Protein AF-A0A7S4R301-F1 (afdb_monomer_lite)

Radius of gyration: 15.67 Å; chains: 1; bounding box: 30×34×39 Å

Structure (mmCIF, N/CA/C/O backbone):
data_AF-A0A7S4R301-F1
#
_entry.id   AF-A0A7S4R301-F1
#
loop_
_atom_site.group_PDB
_atom_site.id
_atom_site.type_symbol
_atom_site.label_atom_id
_atom_site.label_alt_id
_atom_site.label_comp_id
_atom_site.label_asym_id
_atom_site.label_entity_id
_atom_site.label_seq_id
_atom_site.pdbx_PDB_ins_code
_atom_site.Cartn_x
_atom_site.Cartn_y
_atom_site.Cartn_z
_atom_site.occupancy
_atom_site.B_iso_or_equiv
_atom_site.auth_seq_id
_atom_site.auth_comp_id
_atom_site.auth_asym_id
_atom_site.auth_atom_id
_atom_site.pdbx_PDB_model_num
ATOM 1 N N . GLU A 1 1 ? 13.129 19.559 -10.453 1.00 71.88 1 GLU A N 1
ATOM 2 C CA . GLU A 1 1 ? 12.988 19.419 -11.922 1.00 71.88 1 GLU A CA 1
ATOM 3 C C . GLU A 1 1 ? 14.223 18.862 -12.632 1.00 71.88 1 GLU A C 1
ATOM 5 O O . GLU A 1 1 ? 14.073 17.856 -13.305 1.00 71.88 1 GLU A O 1
ATOM 10 N N . LYS A 1 2 ? 15.447 19.387 -12.443 1.00 89.12 2 LYS A N 1
ATOM 11 C CA . LYS A 1 2 ? 16.652 18.892 -13.163 1.00 89.12 2 LYS A CA 1
ATOM 12 C C . LYS A 1 2 ? 16.959 17.386 -13.024 1.00 89.12 2 LYS A C 1
ATOM 14 O O . LYS A 1 2 ? 17.565 16.821 -13.918 1.00 89.12 2 LYS A O 1
ATOM 19 N N . ARG A 1 3 ? 16.542 16.740 -11.925 1.00 90.44 3 ARG A N 1
ATOM 20 C CA . ARG A 1 3 ? 16.744 15.294 -11.680 1.00 90.44 3 ARG A CA 1
ATOM 21 C C . ARG A 1 3 ? 15.672 14.400 -12.306 1.00 90.44 3 ARG A C 1
ATOM 23 O O . ARG A 1 3 ? 15.878 13.197 -12.403 1.00 90.44 3 ARG A O 1
ATOM 30 N N . LEU A 1 4 ? 14.523 14.968 -12.672 1.00 90.94 4 LEU A N 1
ATOM 31 C CA . LEU A 1 4 ? 13.370 14.195 -13.126 1.00 90.94 4 LEU A CA 1
ATOM 32 C C . LEU A 1 4 ? 13.637 13.444 -14.444 1.00 90.94 4 LEU A C 1
ATOM 34 O O . LEU A 1 4 ? 13.250 12.280 -14.508 1.00 90.94 4 LEU A O 1
ATOM 38 N N . PRO A 1 5 ? 14.326 14.022 -15.454 1.00 93.81 5 PRO A N 1
ATOM 39 C CA . PRO A 1 5 ? 14.633 13.301 -16.690 1.00 93.81 5 PRO A CA 1
ATOM 40 C C . PRO A 1 5 ? 15.491 12.053 -16.455 1.00 93.81 5 PRO A C 1
ATOM 42 O O . PRO A 1 5 ? 15.140 10.973 -16.923 1.00 93.81 5 PRO A O 1
ATOM 45 N N . ASP A 1 6 ? 16.569 12.173 -15.674 1.00 93.94 6 ASP A N 1
ATOM 46 C CA . ASP A 1 6 ? 17.444 11.036 -15.366 1.00 93.94 6 ASP A CA 1
ATOM 47 C C . ASP A 1 6 ? 16.734 9.998 -14.495 1.00 93.94 6 ASP A C 1
ATOM 49 O O . ASP A 1 6 ? 16.825 8.799 -14.755 1.00 93.94 6 ASP A O 1
ATOM 53 N N . PHE A 1 7 ? 15.975 10.444 -13.490 1.00 94.31 7 PHE A N 1
ATOM 54 C CA . PHE A 1 7 ? 15.193 9.546 -12.644 1.00 94.31 7 PHE A CA 1
ATOM 55 C C . PHE A 1 7 ? 14.181 8.742 -13.467 1.00 94.31 7 PHE A C 1
ATOM 57 O O . PHE A 1 7 ? 14.126 7.522 -13.350 1.00 94.31 7 PHE A O 1
ATOM 64 N N . SER A 1 8 ? 13.429 9.409 -14.343 1.00 93.44 8 SER A N 1
ATOM 65 C CA . SER A 1 8 ? 12.409 8.762 -15.178 1.00 93.44 8 SER A CA 1
ATOM 66 C C . SER A 1 8 ? 13.023 7.808 -16.201 1.00 93.44 8 SER A C 1
ATOM 68 O O . SER A 1 8 ? 12.400 6.823 -16.575 1.00 93.44 8 SER A O 1
ATOM 70 N N . LYS A 1 9 ? 14.250 8.083 -16.658 1.00 94.50 9 LYS A N 1
ATOM 71 C CA . LYS A 1 9 ? 14.935 7.249 -17.648 1.00 94.50 9 LYS A CA 1
ATOM 72 C C . LYS A 1 9 ? 15.622 6.027 -17.037 1.00 94.50 9 LYS A C 1
ATOM 74 O O . LYS A 1 9 ? 15.654 4.984 -17.679 1.00 94.50 9 LYS A O 1
ATOM 79 N N . TYR A 1 10 ? 16.196 6.155 -15.840 1.00 93.56 10 TYR A N 1
ATOM 80 C CA . TYR A 1 10 ? 17.093 5.130 -15.292 1.00 93.56 10 TYR A CA 1
ATOM 81 C C . TYR A 1 10 ? 16.632 4.519 -13.965 1.00 93.56 10 TYR A C 1
ATOM 83 O O . TYR A 1 10 ? 17.075 3.424 -13.630 1.00 93.56 10 TYR A O 1
ATOM 91 N N . VAL A 1 11 ? 15.774 5.197 -13.198 1.00 93.62 11 VAL A N 1
ATOM 92 C CA . VAL A 1 11 ? 15.341 4.738 -11.866 1.00 93.62 11 VAL A CA 1
ATOM 93 C C . VAL A 1 11 ? 13.907 4.228 -11.896 1.00 93.62 11 VAL A C 1
ATOM 95 O O . VAL A 1 11 ? 13.659 3.094 -11.503 1.00 93.62 11 VAL A O 1
ATOM 98 N N . ASP A 1 12 ? 12.970 5.033 -12.397 1.00 93.00 12 ASP A N 1
ATOM 99 C CA . ASP A 1 12 ? 11.544 4.689 -12.422 1.00 93.00 12 ASP A CA 1
ATOM 100 C C . ASP A 1 12 ? 11.219 3.369 -13.154 1.00 93.00 12 ASP A C 1
ATOM 102 O O . ASP A 1 12 ? 10.448 2.580 -12.604 1.00 93.00 12 ASP A O 1
ATOM 106 N N . PRO A 1 13 ? 11.853 3.041 -14.303 1.00 95.12 13 PRO A N 1
ATOM 107 C CA . PRO A 1 13 ? 11.560 1.804 -15.030 1.00 95.12 13 PRO A CA 1
ATOM 108 C C . PRO A 1 13 ? 11.865 0.524 -14.244 1.00 95.12 13 PRO A C 1
ATOM 110 O O . PRO A 1 13 ? 11.258 -0.508 -14.512 1.00 95.12 13 PRO A O 1
ATOM 113 N N . GLN A 1 14 ? 12.747 0.582 -13.238 1.00 93.81 14 GLN A N 1
ATOM 114 C CA . GLN A 1 14 ? 13.093 -0.580 -12.406 1.00 93.81 14 GLN A CA 1
ATOM 115 C C . GLN A 1 14 ? 11.882 -1.118 -11.619 1.00 93.81 14 GLN A C 1
ATOM 117 O O . GLN A 1 14 ? 11.886 -2.264 -11.179 1.00 93.81 14 GLN A O 1
ATOM 122 N N . LYS A 1 15 ? 10.818 -0.317 -11.468 1.00 93.94 15 LYS A N 1
ATOM 123 C CA . LYS A 1 15 ? 9.557 -0.724 -10.832 1.00 93.94 15 LYS A CA 1
ATOM 124 C C . LYS A 1 15 ? 8.795 -1.799 -11.614 1.00 93.94 15 LYS A C 1
ATOM 126 O O . LYS A 1 15 ? 7.981 -2.494 -11.015 1.00 93.94 15 LYS A O 1
ATOM 131 N N . ALA A 1 16 ? 9.017 -1.941 -12.919 1.00 92.88 16 ALA A N 1
ATOM 132 C CA . ALA A 1 16 ? 8.335 -2.963 -13.719 1.00 92.88 16 ALA A CA 1
ATOM 133 C C . ALA A 1 16 ? 8.797 -4.394 -13.365 1.00 92.88 16 ALA A C 1
ATOM 135 O O . ALA A 1 16 ? 8.026 -5.358 -13.443 1.00 92.88 16 ALA A O 1
ATOM 136 N N . ASP A 1 17 ? 10.052 -4.516 -12.931 1.00 92.88 17 ASP A N 1
ATOM 137 C CA . ASP A 1 17 ? 10.694 -5.792 -12.609 1.00 92.88 17 ASP A CA 1
ATOM 138 C C . ASP A 1 17 ? 10.622 -6.145 -11.116 1.00 92.88 17 ASP A C 1
ATOM 140 O O . ASP A 1 17 ? 10.999 -7.249 -10.726 1.00 92.88 17 ASP A O 1
ATOM 144 N N . ALA A 1 18 ? 10.138 -5.232 -10.272 1.00 94.50 18 ALA A N 1
ATOM 145 C CA . ALA A 1 18 ? 10.020 -5.465 -8.841 1.00 94.50 18 ALA A CA 1
ATOM 146 C C . ALA A 1 18 ? 8.868 -6.432 -8.520 1.00 94.50 18 ALA A C 1
ATOM 148 O O . ALA A 1 18 ? 7.748 -6.268 -9.003 1.00 94.50 18 ALA A O 1
ATOM 149 N N . ASP A 1 19 ? 9.135 -7.405 -7.645 1.00 94.69 19 ASP A N 1
ATOM 150 C CA . ASP A 1 19 ? 8.097 -8.295 -7.110 1.00 94.69 19 ASP A CA 1
ATOM 151 C C . ASP A 1 19 ? 7.137 -7.542 -6.176 1.00 94.69 19 ASP A C 1
ATOM 153 O O . ASP A 1 19 ? 5.945 -7.844 -6.131 1.00 94.69 19 ASP A O 1
ATOM 157 N N . VAL A 1 20 ? 7.656 -6.554 -5.437 1.00 95.62 20 VAL A N 1
ATOM 158 C CA . VAL A 1 20 ? 6.898 -5.757 -4.467 1.00 95.62 20 VAL A CA 1
ATOM 159 C C . VAL A 1 20 ? 7.321 -4.297 -4.515 1.00 95.62 20 VAL A C 1
ATOM 161 O O . VAL A 1 20 ? 8.514 -3.989 -4.555 1.00 95.62 20 VAL A O 1
ATOM 164 N N . ILE A 1 21 ? 6.343 -3.392 -4.458 1.00 96.25 21 ILE A N 1
ATOM 165 C CA . ILE A 1 21 ? 6.553 -1.944 -4.385 1.00 96.25 21 ILE A CA 1
ATOM 166 C C . ILE A 1 21 ? 5.724 -1.342 -3.261 1.00 96.25 21 ILE A C 1
ATOM 168 O O . ILE A 1 21 ? 4.526 -1.586 -3.156 1.00 96.25 21 ILE A O 1
ATOM 172 N N . LEU A 1 22 ? 6.367 -0.475 -2.481 1.00 96.62 22 LEU A N 1
ATOM 173 C CA . LEU A 1 22 ? 5.690 0.474 -1.607 1.00 96.62 22 LEU A CA 1
ATOM 174 C C . LEU A 1 22 ? 5.546 1.807 -2.341 1.00 96.62 22 LEU A C 1
ATOM 176 O O . LEU A 1 22 ? 6.540 2.451 -2.691 1.00 96.62 22 LEU A O 1
ATOM 180 N N . ARG A 1 23 ? 4.303 2.215 -2.592 1.00 96.25 23 ARG A N 1
ATOM 181 C CA . ARG A 1 23 ? 3.971 3.492 -3.229 1.00 96.25 23 ARG A CA 1
ATOM 182 C C . ARG A 1 23 ? 3.260 4.392 -2.229 1.00 96.25 23 ARG A C 1
ATOM 184 O O . ARG A 1 23 ? 2.283 3.984 -1.616 1.00 96.25 23 ARG A O 1
ATOM 191 N N . TYR A 1 24 ? 3.749 5.620 -2.112 1.00 96.31 24 TYR A N 1
ATOM 192 C CA . TYR A 1 24 ? 3.196 6.648 -1.237 1.00 96.31 24 TYR A CA 1
ATOM 193 C C . TYR A 1 24 ? 2.501 7.704 -2.093 1.00 96.31 24 TYR A C 1
ATOM 195 O O . TYR A 1 24 ? 3.109 8.256 -3.013 1.00 96.31 24 TYR A O 1
ATOM 203 N N . GLU A 1 25 ? 1.238 7.976 -1.793 1.00 95.94 25 GLU A N 1
ATOM 204 C CA . GLU A 1 25 ? 0.407 8.979 -2.459 1.00 95.94 25 GLU A CA 1
ATOM 205 C C . GLU A 1 25 ? -0.232 9.896 -1.407 1.00 95.94 25 GLU A C 1
ATOM 207 O O . GLU A 1 25 ? -0.352 9.499 -0.245 1.00 95.94 25 GLU A O 1
ATOM 212 N N . PRO A 1 26 ? -0.651 11.121 -1.769 1.00 96.31 26 PRO A N 1
ATOM 213 C CA . PRO A 1 26 ? -1.536 11.898 -0.912 1.00 96.31 26 PRO A CA 1
ATOM 214 C C . PRO A 1 26 ? -2.803 11.098 -0.586 1.00 96.31 26 PRO A C 1
ATOM 216 O O . PRO A 1 26 ? -3.381 10.465 -1.468 1.00 96.31 26 PRO A O 1
ATOM 219 N N . SER A 1 27 ? -3.212 11.125 0.679 1.00 95.56 27 SER A N 1
ATOM 220 C CA . SER A 1 27 ? -4.464 10.525 1.145 1.00 95.56 27 SER A CA 1
ATOM 221 C C . SER A 1 27 ? -5.686 11.157 0.471 1.00 95.56 27 SER A C 1
ATOM 223 O O . SER A 1 27 ? -5.691 12.363 0.201 1.00 95.56 27 SER A O 1
ATOM 225 N N . ASP A 1 28 ? -6.762 10.382 0.289 1.00 93.75 28 ASP A N 1
ATOM 226 C CA . ASP A 1 28 ? -8.062 10.923 -0.142 1.00 93.75 28 ASP A CA 1
ATOM 227 C C . ASP A 1 28 ? -8.670 11.861 0.918 1.00 93.75 28 ASP A C 1
ATOM 229 O O . ASP A 1 28 ? -9.557 12.663 0.628 1.00 93.75 28 ASP A O 1
ATOM 233 N N . GLN A 1 29 ? -8.165 11.785 2.150 1.00 91.75 29 GLN A N 1
ATOM 234 C CA . GLN A 1 29 ? -8.536 12.620 3.290 1.00 91.75 29 GLN A CA 1
ATOM 235 C C . GLN A 1 29 ? -7.730 13.933 3.337 1.00 91.75 29 GLN A C 1
ATOM 237 O O . GLN A 1 29 ? -7.971 14.779 4.199 1.00 91.75 29 GLN A O 1
ATOM 242 N N . GLY A 1 30 ? -6.809 14.137 2.387 1.00 90.94 30 GLY A N 1
ATOM 243 C CA . GLY A 1 30 ? -6.001 15.344 2.235 1.00 90.94 30 GLY A CA 1
ATOM 244 C C . GLY A 1 30 ? -4.658 15.303 2.969 1.00 90.94 30 GLY A C 1
ATOM 245 O O . GLY A 1 30 ? -4.339 14.382 3.716 1.00 90.94 30 GLY A O 1
ATOM 246 N N . LEU A 1 31 ? -3.839 16.332 2.742 1.00 89.81 31 LEU A N 1
ATOM 247 C CA . LEU A 1 31 ? -2.573 16.510 3.461 1.00 89.81 31 LEU A CA 1
ATOM 248 C C . LEU A 1 31 ? -2.843 16.857 4.938 1.00 89.81 31 LEU A C 1
ATOM 250 O O . LEU A 1 31 ? -3.782 17.609 5.209 1.00 89.81 31 LEU A O 1
ATOM 254 N N . PRO A 1 32 ? -2.016 16.384 5.890 1.00 91.56 32 PRO A N 1
ATOM 255 C CA . PRO A 1 32 ? -0.704 15.746 5.714 1.00 91.56 32 PRO A CA 1
ATOM 256 C C . PRO A 1 32 ? -0.731 14.210 5.580 1.00 91.56 32 PRO A C 1
ATOM 258 O O . PRO A 1 32 ? 0.327 13.586 5.637 1.00 91.56 32 PRO A O 1
ATOM 261 N N . TYR A 1 33 ? -1.904 13.595 5.422 1.00 93.06 33 TYR A N 1
ATOM 262 C CA . TYR A 1 33 ? -2.054 12.141 5.454 1.00 93.06 33 TYR A CA 1
ATOM 263 C C . TYR A 1 33 ? -1.601 11.474 4.152 1.00 93.06 33 TYR A C 1
ATOM 265 O O . TYR A 1 33 ? -1.616 12.073 3.069 1.00 93.06 33 TYR A O 1
ATOM 273 N N . LEU A 1 34 ? -1.210 10.205 4.263 1.00 95.94 34 LEU A N 1
ATOM 274 C CA . LEU A 1 34 ? -0.735 9.401 3.143 1.00 95.94 34 LEU A CA 1
ATOM 275 C C . LEU A 1 34 ? -1.678 8.233 2.865 1.00 95.94 34 LEU A C 1
ATOM 277 O O . LEU A 1 34 ? -2.269 7.649 3.771 1.00 95.94 34 LEU A O 1
ATOM 281 N N . LYS A 1 35 ? -1.747 7.873 1.587 1.00 97.06 35 LYS A N 1
ATOM 282 C CA . LYS A 1 35 ? -2.212 6.579 1.111 1.00 97.06 35 LYS A CA 1
ATOM 283 C C . LYS A 1 35 ? -0.993 5.758 0.722 1.00 97.06 35 LYS A C 1
ATOM 285 O O . LYS A 1 35 ? -0.242 6.137 -0.180 1.00 97.06 35 LYS A O 1
ATOM 290 N N . VAL A 1 36 ? -0.778 4.651 1.418 1.00 97.12 36 VAL A N 1
ATOM 291 C CA . VAL A 1 36 ? 0.342 3.742 1.168 1.00 97.12 36 VAL A CA 1
ATOM 292 C C . VAL A 1 36 ? -0.191 2.485 0.503 1.00 97.12 36 VAL A C 1
ATOM 294 O O . VAL A 1 36 ? -1.108 1.856 1.018 1.00 97.12 36 VAL A O 1
ATOM 297 N N . LYS A 1 37 ? 0.388 2.115 -0.639 1.00 97.38 37 LYS A N 1
ATOM 298 C CA . LYS A 1 37 ? 0.040 0.915 -1.406 1.00 97.38 37 LYS A CA 1
ATOM 299 C C . LYS A 1 37 ? 1.199 -0.071 -1.374 1.00 97.38 37 LYS A C 1
ATOM 301 O O . LYS A 1 37 ? 2.297 0.268 -1.817 1.00 97.38 37 LYS A O 1
ATOM 306 N N . LEU A 1 38 ? 0.935 -1.280 -0.896 1.00 96.88 38 LEU A N 1
ATOM 307 C CA . LEU A 1 38 ? 1.768 -2.461 -1.077 1.00 96.88 38 LEU A CA 1
ATOM 308 C C . LEU A 1 38 ? 1.305 -3.175 -2.350 1.00 96.88 38 LEU A C 1
ATOM 310 O O . LEU A 1 38 ? 0.285 -3.859 -2.353 1.00 96.88 38 LEU A O 1
ATOM 314 N N . ILE A 1 39 ? 2.043 -2.983 -3.438 1.00 97.44 39 ILE A N 1
ATOM 315 C CA . ILE A 1 39 ? 1.744 -3.546 -4.758 1.00 97.44 39 ILE A CA 1
ATOM 316 C C . ILE A 1 39 ? 2.569 -4.818 -4.923 1.00 97.44 39 ILE A C 1
ATOM 318 O O . ILE A 1 39 ? 3.796 -4.746 -4.884 1.00 97.44 39 ILE A O 1
ATOM 322 N N . GLN A 1 40 ? 1.910 -5.963 -5.096 1.00 96.94 40 GLN A N 1
ATOM 323 C CA . GLN A 1 40 ? 2.541 -7.285 -5.093 1.00 96.94 40 GLN A CA 1
ATOM 324 C C . GLN A 1 40 ? 2.285 -7.989 -6.423 1.00 96.94 40 GLN A C 1
ATOM 326 O O . GLN A 1 40 ? 1.149 -8.342 -6.744 1.00 96.94 40 GLN A O 1
ATOM 331 N N . LYS A 1 41 ? 3.335 -8.190 -7.219 1.00 96.12 41 LYS A N 1
ATOM 332 C CA . LYS A 1 41 ? 3.248 -8.832 -8.533 1.00 96.12 41 LYS A CA 1
ATOM 333 C C . LYS A 1 41 ? 2.838 -10.297 -8.384 1.00 96.12 41 LYS A C 1
ATOM 335 O O . LYS A 1 41 ? 3.480 -11.064 -7.664 1.00 96.12 41 LYS A O 1
ATOM 340 N N . LYS A 1 42 ? 1.788 -10.721 -9.091 1.00 94.50 42 LYS A N 1
ATOM 341 C CA . LYS A 1 42 ? 1.333 -12.119 -9.061 1.00 94.50 42 LYS A CA 1
ATOM 342 C C . LYS A 1 42 ? 2.395 -13.035 -9.664 1.00 94.50 42 LYS A C 1
ATOM 344 O O . LYS A 1 42 ? 2.914 -12.773 -10.746 1.00 94.50 42 LYS A O 1
ATOM 349 N N . GLY A 1 43 ? 2.712 -14.116 -8.950 1.00 91.12 4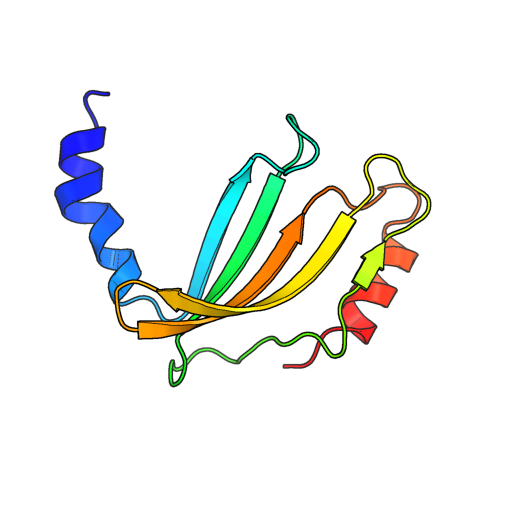3 GLY A N 1
ATOM 350 C CA . GLY A 1 43 ? 3.780 -15.048 -9.326 1.00 91.12 43 GLY A CA 1
ATOM 351 C C . GLY A 1 43 ? 5.201 -14.559 -9.016 1.00 91.12 43 GLY A C 1
ATOM 352 O O . GLY A 1 43 ? 6.157 -15.225 -9.416 1.00 91.12 43 GLY A O 1
ATOM 353 N N . GLY A 1 44 ? 5.352 -13.427 -8.316 1.00 88.75 44 GLY A N 1
ATOM 354 C CA . GLY A 1 44 ? 6.632 -12.988 -7.759 1.00 88.75 44 GLY A CA 1
ATOM 355 C C . GLY A 1 44 ? 7.157 -13.939 -6.678 1.00 88.75 44 GLY A C 1
ATOM 356 O O . GLY A 1 44 ? 6.444 -14.825 -6.201 1.00 88.75 44 GLY A O 1
ATOM 357 N N . LYS A 1 45 ? 8.424 -13.774 -6.284 1.00 90.25 45 LYS A N 1
ATOM 358 C CA . LYS A 1 45 ? 9.062 -14.645 -5.277 1.00 90.25 45 LYS A CA 1
ATOM 359 C C . LYS A 1 45 ? 8.803 -14.206 -3.838 1.00 90.25 45 LYS A C 1
ATOM 361 O O . LYS A 1 45 ? 9.107 -14.958 -2.913 1.00 90.25 45 LYS A O 1
ATOM 366 N N . PHE A 1 46 ? 8.316 -12.984 -3.647 1.00 87.75 46 PHE A N 1
ATOM 367 C CA . PHE A 1 46 ? 8.059 -12.435 -2.324 1.00 87.75 46 PHE A CA 1
ATOM 368 C C . PHE A 1 46 ? 6.760 -13.014 -1.732 1.00 87.75 46 PHE A C 1
ATOM 370 O O . PHE A 1 46 ? 5.788 -13.171 -2.476 1.00 87.75 46 PHE A O 1
ATOM 377 N N . PRO A 1 47 ? 6.718 -13.333 -0.424 1.00 89.75 47 PRO A N 1
ATOM 378 C CA . PRO A 1 47 ? 5.499 -13.796 0.234 1.00 89.75 47 PRO A CA 1
ATOM 379 C C . PRO A 1 47 ? 4.351 -12.798 0.077 1.00 89.75 47 PRO A C 1
ATOM 381 O O . PRO A 1 47 ? 4.536 -11.598 0.267 1.00 89.75 47 PRO A O 1
ATOM 384 N N . PHE A 1 48 ? 3.169 -13.302 -0.267 1.00 91.81 48 PHE A N 1
ATOM 385 C CA . PHE A 1 48 ? 1.988 -12.465 -0.418 1.00 91.81 48 PHE A CA 1
ATOM 386 C C . PHE A 1 48 ? 1.411 -12.100 0.939 1.00 91.81 48 PHE A C 1
ATOM 388 O O . PHE A 1 48 ? 1.199 -12.965 1.777 1.00 91.81 48 PHE A O 1
ATOM 395 N N . VAL A 1 49 ? 1.088 -10.825 1.094 1.00 91.44 49 VAL A N 1
ATOM 396 C CA . VAL A 1 49 ? 0.275 -10.295 2.178 1.00 91.44 49 VAL A CA 1
ATOM 397 C C . VAL A 1 49 ? -1.105 -9.995 1.610 1.00 91.44 49 VAL A C 1
ATOM 399 O O . VAL A 1 49 ? -1.247 -9.288 0.613 1.00 91.44 49 VAL A O 1
ATOM 402 N N . THR A 1 50 ? -2.136 -10.534 2.236 1.00 92.81 50 THR A N 1
ATOM 403 C CA . THR A 1 50 ? -3.535 -10.361 1.848 1.00 92.81 50 THR A CA 1
ATOM 404 C C . THR A 1 50 ? -4.357 -9.895 3.037 1.00 92.81 50 THR A C 1
ATOM 406 O O . THR A 1 50 ? -3.932 -9.996 4.187 1.00 92.81 50 THR A O 1
ATOM 409 N N . LEU A 1 51 ? -5.529 -9.340 2.752 1.00 93.94 51 LEU A N 1
ATOM 410 C CA . LEU A 1 51 ? -6.475 -8.877 3.754 1.00 93.94 51 LEU A CA 1
ATOM 411 C C . LEU A 1 51 ? -7.678 -9.828 3.758 1.00 93.94 51 LEU A C 1
ATOM 413 O O . LEU A 1 51 ? -8.276 -10.065 2.709 1.00 93.94 51 LEU A O 1
ATOM 417 N N . LYS A 1 52 ? -8.069 -10.349 4.925 1.00 93.56 52 LYS A N 1
ATOM 418 C CA . LYS A 1 52 ? -9.249 -11.230 5.075 1.00 93.56 52 LYS A CA 1
ATOM 419 C C . LYS A 1 52 ? -10.540 -10.536 4.647 1.00 93.56 52 LYS A C 1
ATOM 421 O O . LYS A 1 52 ? -11.471 -11.167 4.153 1.00 93.56 52 LYS A O 1
ATOM 426 N N . LYS A 1 53 ? -10.613 -9.236 4.925 1.00 90.88 53 LYS A N 1
ATOM 427 C CA . LYS A 1 53 ? -11.726 -8.333 4.630 1.00 90.88 53 LYS A CA 1
ATOM 428 C C . LYS A 1 53 ? -11.222 -6.901 4.714 1.00 90.88 53 LYS A C 1
ATOM 430 O O . LYS A 1 53 ? -10.327 -6.637 5.513 1.00 90.88 53 LYS A O 1
ATOM 435 N N . ASP A 1 54 ? -11.854 -5.990 3.984 1.00 94.12 54 ASP A N 1
ATOM 436 C CA . ASP A 1 54 ? -11.634 -4.555 4.163 1.00 94.12 54 ASP A CA 1
ATOM 437 C C . ASP A 1 54 ? -11.799 -4.159 5.636 1.00 94.12 54 ASP A C 1
ATOM 439 O O . ASP A 1 54 ? -12.706 -4.632 6.336 1.00 94.12 54 ASP A O 1
ATOM 443 N N . LEU A 1 55 ? -10.911 -3.284 6.100 1.00 93.94 55 LEU A N 1
ATOM 444 C C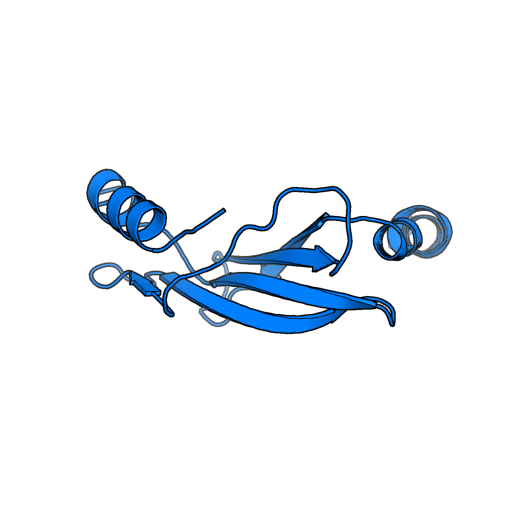A . LEU A 1 55 ? -10.836 -2.864 7.491 1.00 93.94 55 LEU A CA 1
ATOM 445 C C . LEU A 1 55 ? -10.939 -1.344 7.582 1.00 93.94 55 LEU A C 1
ATOM 447 O O . LEU A 1 55 ? -10.267 -0.620 6.856 1.00 93.94 55 LEU A O 1
ATOM 451 N N . ALA A 1 56 ? -11.763 -0.851 8.502 1.00 92.75 56 ALA A N 1
ATOM 452 C CA . ALA A 1 56 ? -11.871 0.568 8.808 1.00 92.75 56 ALA A CA 1
ATOM 453 C C . ALA A 1 56 ? -11.549 0.785 10.287 1.00 92.75 56 ALA A C 1
ATOM 455 O O . ALA A 1 56 ? -12.294 0.349 11.163 1.00 92.75 56 ALA A O 1
ATOM 456 N N . LEU A 1 57 ? -10.453 1.485 10.557 1.00 89.31 57 LEU A N 1
ATOM 457 C CA . LEU A 1 57 ? -10.020 1.848 11.899 1.00 89.31 57 LEU A CA 1
ATOM 458 C C . LEU A 1 57 ? -10.821 3.065 12.351 1.00 89.31 57 LEU A C 1
ATOM 460 O O . LEU A 1 57 ? -10.482 4.217 12.073 1.00 89.31 57 LEU A O 1
ATOM 464 N N . THR A 1 58 ? -11.943 2.788 13.008 1.00 78.19 58 THR A N 1
ATOM 465 C CA . THR A 1 58 ? -12.847 3.822 13.514 1.00 78.19 58 THR A CA 1
ATOM 466 C C . THR A 1 58 ? -12.377 4.369 14.865 1.00 78.19 58 THR A C 1
ATOM 468 O O . THR A 1 58 ? -11.630 3.732 15.606 1.00 78.19 58 THR A O 1
ATOM 471 N N . GLY A 1 59 ? -12.827 5.578 15.209 1.00 73.88 59 GLY A N 1
ATOM 472 C CA . GLY A 1 59 ? -12.599 6.164 16.533 1.00 73.88 59 GLY A CA 1
ATOM 473 C C . GLY A 1 59 ? -11.481 7.202 16.615 1.00 73.88 59 GLY A C 1
ATOM 474 O O . GLY A 1 59 ? -11.291 7.755 17.695 1.00 73.88 59 GLY A O 1
ATOM 475 N N . SER A 1 60 ? -10.808 7.517 15.513 1.00 71.88 60 SER A N 1
ATOM 476 C CA . SER A 1 60 ? -9.961 8.703 15.361 1.00 71.88 60 SER A CA 1
ATOM 477 C C . SER A 1 60 ? -10.377 9.487 14.117 1.00 71.88 60 SER A C 1
ATOM 479 O O . SER A 1 60 ? -11.022 8.947 13.218 1.00 71.88 60 SER A O 1
ATOM 481 N N . LYS A 1 61 ? -10.081 10.791 14.088 1.00 79.88 61 LYS A N 1
ATOM 482 C CA . LYS A 1 61 ? -10.192 11.616 12.877 1.00 79.88 61 LYS A CA 1
ATOM 483 C C . LYS A 1 61 ? -8.768 11.958 12.441 1.00 79.88 61 LYS A C 1
ATOM 485 O O . LYS A 1 61 ? -8.058 12.531 13.264 1.00 79.88 61 LYS A O 1
ATOM 490 N N . PRO A 1 62 ? -8.344 11.635 11.210 1.00 84.00 62 PRO A N 1
ATOM 491 C CA . PRO A 1 62 ? -9.133 11.122 10.081 1.00 84.00 62 PRO A CA 1
ATOM 492 C C . PRO A 1 62 ? -9.472 9.619 10.173 1.00 84.00 62 PRO A C 1
ATOM 494 O O . PRO A 1 62 ? -10.451 9.180 9.576 1.00 84.00 62 PRO A O 1
ATOM 497 N N . GLY A 1 63 ? -8.724 8.855 10.975 1.00 90.50 63 GLY A N 1
ATOM 498 C CA . GLY A 1 63 ? -8.799 7.392 10.988 1.00 90.50 63 GLY A CA 1
ATOM 499 C C . GLY A 1 63 ? -8.075 6.791 9.788 1.00 90.50 63 GLY A C 1
ATOM 500 O O . GLY A 1 63 ? -7.411 7.508 9.034 1.00 90.50 63 GLY A O 1
ATOM 501 N N . ALA A 1 64 ? -8.204 5.479 9.600 1.00 93.19 64 ALA A N 1
ATOM 502 C CA . ALA A 1 64 ? -7.634 4.811 8.437 1.00 93.19 64 ALA A CA 1
ATOM 503 C C . ALA A 1 64 ? -8.548 3.729 7.869 1.00 93.19 64 ALA A C 1
ATOM 505 O O . ALA A 1 64 ? -9.331 3.110 8.590 1.00 93.19 64 ALA A O 1
ATOM 506 N N . ALA A 1 65 ? -8.409 3.473 6.574 1.00 94.62 65 ALA A N 1
ATOM 507 C CA . ALA A 1 65 ? -9.058 2.364 5.893 1.00 94.62 65 ALA A CA 1
ATOM 508 C C . ALA A 1 65 ? -8.016 1.513 5.168 1.00 94.62 65 ALA A C 1
ATOM 510 O O . ALA A 1 65 ? -7.176 2.054 4.450 1.00 94.62 65 ALA A O 1
ATOM 511 N N . LEU A 1 66 ? -8.095 0.195 5.347 1.00 96.00 66 LEU A N 1
ATOM 512 C CA . LEU A 1 66 ? -7.313 -0.788 4.617 1.00 96.00 66 LEU A CA 1
ATOM 513 C C . LEU A 1 66 ? -8.214 -1.510 3.619 1.00 96.00 66 LEU A C 1
ATOM 515 O O . LEU A 1 66 ? -9.314 -1.949 3.969 1.00 96.00 66 LEU A O 1
ATOM 519 N N . LYS A 1 67 ? -7.733 -1.648 2.386 1.00 96.62 67 LYS A N 1
ATOM 520 C CA . LYS A 1 67 ? -8.438 -2.336 1.301 1.00 96.62 67 LYS A CA 1
ATOM 521 C C . LYS A 1 67 ? -7.495 -3.235 0.533 1.00 96.62 67 LYS A C 1
ATOM 523 O O . LYS A 1 67 ? -6.297 -2.962 0.452 1.00 96.62 67 LYS A O 1
ATOM 528 N N . MET A 1 68 ? -8.060 -4.270 -0.076 1.00 97.19 68 MET A N 1
ATOM 529 C CA . MET A 1 68 ? -7.335 -5.146 -0.986 1.00 97.19 68 MET A CA 1
ATOM 530 C C . MET A 1 68 ? -8.080 -5.300 -2.309 1.00 97.19 68 MET A C 1
ATOM 532 O O . MET A 1 68 ? -9.284 -5.545 -2.329 1.00 97.19 68 MET A O 1
ATOM 536 N N . TYR A 1 69 ? -7.358 -5.187 -3.421 1.00 97.38 69 TYR A N 1
ATOM 537 C CA . TYR A 1 69 ? -7.897 -5.400 -4.763 1.00 97.38 69 TYR A CA 1
ATOM 538 C C . TYR A 1 69 ? -6.805 -5.842 -5.738 1.00 97.38 69 TYR A C 1
ATOM 540 O O . TYR A 1 69 ? -5.613 -5.682 -5.479 1.00 97.38 69 TYR A O 1
ATOM 548 N N . ASP A 1 70 ? -7.219 -6.409 -6.867 1.00 97.12 70 ASP A N 1
ATOM 549 C CA . ASP A 1 70 ? -6.323 -6.719 -7.978 1.00 97.12 70 ASP A CA 1
ATOM 550 C C . ASP A 1 70 ? -6.255 -5.551 -8.964 1.00 97.12 70 ASP A C 1
ATOM 552 O O . ASP A 1 70 ? -7.269 -4.905 -9.231 1.00 97.12 70 ASP A O 1
ATOM 556 N N . ASP A 1 71 ? -5.071 -5.311 -9.525 1.00 97.25 71 ASP A N 1
ATOM 557 C CA . ASP A 1 71 ? -4.835 -4.269 -10.528 1.00 97.25 71 ASP A CA 1
ATOM 558 C C . ASP A 1 71 ? -3.702 -4.669 -11.494 1.00 97.25 71 ASP A C 1
ATOM 560 O O . ASP A 1 71 ? -3.074 -5.726 -11.357 1.00 97.25 71 ASP A O 1
ATOM 564 N N . ASP A 1 72 ? -3.440 -3.820 -12.483 1.00 95.81 72 ASP A N 1
ATOM 565 C CA . ASP A 1 72 ? -2.287 -3.901 -13.373 1.00 95.81 72 ASP A CA 1
ATOM 566 C C . ASP A 1 72 ? -1.137 -3.009 -12.882 1.00 95.81 72 ASP A C 1
ATOM 568 O O . ASP A 1 72 ? -1.306 -1.831 -12.560 1.00 95.81 72 ASP A O 1
ATOM 572 N N . TRP A 1 73 ? 0.070 -3.567 -12.866 1.00 94.06 73 TRP A N 1
ATOM 573 C CA . TRP A 1 73 ? 1.295 -2.837 -12.590 1.00 94.06 73 TRP A CA 1
ATOM 574 C C . TRP A 1 73 ? 2.307 -3.041 -13.716 1.00 94.06 73 TRP A C 1
ATOM 576 O O . TRP A 1 73 ? 2.919 -4.103 -13.836 1.00 94.06 73 TRP A O 1
ATOM 586 N N . PHE A 1 74 ? 2.498 -2.011 -14.547 1.00 93.31 74 PHE A N 1
ATOM 587 C CA . PHE A 1 74 ? 3.385 -2.050 -15.721 1.00 93.31 74 PHE A CA 1
ATOM 588 C C . PHE A 1 74 ? 3.078 -3.230 -16.670 1.00 93.31 74 PHE A C 1
ATOM 590 O O . PHE A 1 74 ? 3.989 -3.885 -17.179 1.00 93.31 74 PHE A O 1
ATOM 597 N N . GLY A 1 75 ? 1.796 -3.524 -16.909 1.00 92.88 75 GLY A N 1
ATOM 598 C CA . GLY A 1 75 ? 1.358 -4.637 -17.757 1.00 92.88 75 GLY A CA 1
ATOM 599 C C . GLY A 1 75 ? 1.445 -6.011 -17.085 1.00 92.88 75 GLY A C 1
ATOM 600 O O . GLY A 1 75 ? 1.302 -7.031 -17.761 1.00 92.88 75 GLY A O 1
ATOM 601 N N . SER A 1 76 ? 1.749 -6.058 -15.783 1.00 93.88 76 SER A N 1
ATOM 602 C CA . SER A 1 76 ? 1.783 -7.284 -14.988 1.00 93.88 76 SER A CA 1
ATOM 603 C C . SER A 1 76 ? 0.632 -7.307 -13.981 1.00 93.88 76 SER A C 1
ATOM 605 O O . SER A 1 76 ? 0.426 -6.317 -13.281 1.00 93.88 76 SER A O 1
ATOM 607 N N . PRO A 1 77 ? -0.072 -8.439 -13.814 1.00 97.12 77 PRO A N 1
ATOM 608 C CA . PRO A 1 77 ? -1.117 -8.550 -12.805 1.00 97.12 77 PRO A CA 1
ATOM 609 C C . PRO A 1 77 ? -0.520 -8.456 -11.394 1.00 97.12 77 PRO A C 1
ATOM 611 O O . PRO A 1 77 ? 0.468 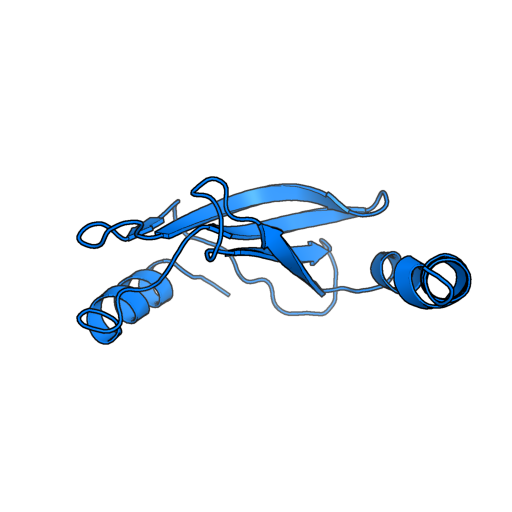-9.128 -11.080 1.00 97.12 77 PRO A O 1
ATOM 614 N N . ALA A 1 78 ? -1.143 -7.662 -10.530 1.00 97.38 78 ALA A N 1
ATOM 615 C CA . ALA A 1 78 ? -0.716 -7.439 -9.155 1.00 97.38 78 ALA A CA 1
ATOM 616 C C . ALA A 1 78 ? -1.907 -7.467 -8.187 1.00 97.38 78 ALA A C 1
ATOM 618 O O . ALA A 1 78 ? -3.041 -7.191 -8.571 1.00 97.38 78 ALA A O 1
ATOM 619 N N . THR A 1 79 ? -1.637 -7.784 -6.924 1.00 97.12 79 THR A N 1
ATOM 620 C CA . THR A 1 79 ? -2.574 -7.582 -5.813 1.00 97.12 79 THR A CA 1
ATOM 621 C C . THR A 1 79 ? -2.064 -6.430 -4.963 1.00 97.12 79 THR A C 1
ATOM 623 O O . THR A 1 79 ? -0.897 -6.400 -4.566 1.00 97.12 79 THR A O 1
ATOM 626 N N . ILE A 1 80 ? -2.936 -5.466 -4.703 1.00 97.38 80 ILE A N 1
ATOM 627 C CA . ILE A 1 80 ? -2.637 -4.253 -3.956 1.00 97.38 80 ILE A CA 1
ATOM 628 C C . ILE A 1 80 ? -3.313 -4.351 -2.597 1.00 97.38 80 ILE A C 1
ATOM 630 O O . ILE A 1 80 ? -4.522 -4.553 -2.524 1.00 97.38 80 ILE A O 1
ATOM 634 N N . VAL A 1 81 ? -2.534 -4.168 -1.532 1.00 96.88 81 VAL A N 1
ATOM 635 C CA . VAL A 1 81 ? -3.050 -3.853 -0.196 1.00 96.88 81 VAL A CA 1
ATOM 636 C C . VAL A 1 81 ? -2.755 -2.383 0.052 1.00 96.88 81 VAL A C 1
ATOM 638 O O . VAL A 1 81 ? -1.594 -1.974 0.042 1.00 96.88 81 VAL A O 1
ATOM 641 N N . GLU A 1 82 ? -3.788 -1.569 0.227 1.00 96.69 82 GLU A N 1
ATOM 642 C CA . GLU A 1 82 ? -3.634 -0.140 0.488 1.00 96.69 82 GLU A CA 1
ATOM 643 C C . GLU A 1 82 ? -4.137 0.236 1.873 1.00 96.69 82 GLU A C 1
ATOM 645 O O . GLU A 1 82 ? -5.104 -0.343 2.359 1.00 96.69 82 GLU A O 1
ATOM 650 N N . MET A 1 83 ? -3.490 1.228 2.480 1.00 96.06 83 MET A N 1
ATOM 651 C CA . MET A 1 83 ? -3.934 1.889 3.698 1.00 96.06 83 MET A CA 1
ATOM 652 C C . MET A 1 83 ? -3.996 3.395 3.450 1.00 96.06 83 MET A C 1
ATOM 654 O O . MET A 1 83 ? -2.987 4.004 3.092 1.00 96.06 83 MET A O 1
ATOM 658 N N . ASP A 1 84 ? -5.168 3.991 3.645 1.00 96.19 84 ASP A N 1
ATOM 659 C CA . ASP A 1 84 ? -5.394 5.432 3.533 1.00 96.19 84 ASP A CA 1
ATOM 660 C C . ASP A 1 84 ? -5.738 6.016 4.903 1.00 96.19 84 ASP A C 1
ATOM 662 O O . ASP A 1 84 ? -6.745 5.627 5.495 1.00 96.19 84 ASP A O 1
ATOM 666 N N . GLY A 1 85 ? -4.918 6.953 5.385 1.00 93.31 85 GLY A N 1
ATOM 667 C CA . GLY A 1 85 ? -5.158 7.694 6.619 1.00 93.31 85 GLY A CA 1
ATOM 668 C C . GLY A 1 85 ? -4.065 7.487 7.660 1.00 93.31 85 GLY A C 1
ATOM 669 O O . GLY A 1 85 ? -2.889 7.361 7.326 1.00 93.31 85 GLY A O 1
ATOM 670 N N . GLU A 1 86 ? -4.450 7.486 8.934 1.00 92.19 86 GLU A N 1
ATOM 671 C CA . GLU A 1 86 ? -3.520 7.448 10.065 1.00 92.19 86 GLU A CA 1
ATOM 672 C C . GLU A 1 86 ? -4.006 6.514 11.185 1.00 92.19 86 GLU A C 1
ATOM 674 O O . GLU A 1 86 ? -5.199 6.455 11.498 1.00 92.19 86 GLU A O 1
ATOM 679 N N . ILE A 1 87 ? -3.055 5.799 11.797 1.00 90.62 87 ILE A N 1
ATOM 680 C CA . ILE A 1 87 ? -3.262 5.042 13.038 1.00 90.62 87 ILE A CA 1
ATOM 681 C C . ILE A 1 87 ? -3.247 6.030 14.200 1.00 90.62 87 ILE A C 1
ATOM 683 O O . ILE A 1 87 ? -2.319 6.822 14.347 1.00 90.62 87 ILE A O 1
ATOM 687 N N . ASP A 1 88 ? -4.259 5.957 15.052 1.00 89.75 88 ASP A N 1
ATOM 688 C CA . ASP A 1 88 ? -4.328 6.762 16.263 1.00 89.75 88 ASP A CA 1
ATOM 689 C C . ASP A 1 88 ? -3.253 6.315 17.254 1.00 89.75 88 ASP A C 1
ATOM 691 O O . ASP A 1 88 ? -3.286 5.189 17.753 1.00 89.75 88 ASP A O 1
ATOM 695 N N . MET A 1 89 ? -2.324 7.211 17.581 1.00 88.12 89 MET A N 1
ATOM 696 C 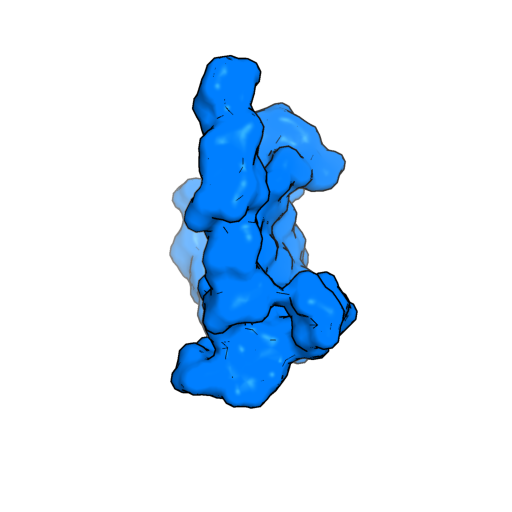CA . MET A 1 89 ? -1.246 6.934 18.530 1.00 88.12 89 MET A CA 1
ATOM 697 C C . MET A 1 89 ? -1.764 6.552 19.924 1.00 88.12 89 MET A C 1
ATOM 699 O O . MET A 1 89 ? -1.117 5.762 20.609 1.00 88.12 89 MET A O 1
ATOM 703 N N . GLU A 1 90 ? -2.934 7.045 20.343 1.00 90.12 90 GLU A N 1
ATOM 704 C CA . GLU A 1 90 ? -3.542 6.683 21.632 1.00 90.12 90 GLU A CA 1
ATOM 705 C C . GLU A 1 90 ? -4.192 5.290 21.606 1.00 90.12 90 GLU A C 1
ATOM 707 O O . GLU A 1 90 ? -4.389 4.675 22.654 1.00 90.12 90 GLU A O 1
ATOM 712 N N . LYS A 1 91 ? -4.519 4.772 20.416 1.00 88.06 91 LYS A N 1
ATOM 713 C CA . LYS A 1 91 ? -5.177 3.467 20.213 1.00 88.06 91 LYS A CA 1
ATOM 714 C C . LYS A 1 91 ? -4.317 2.489 19.424 1.00 88.06 91 LYS A C 1
ATOM 716 O O . LYS A 1 91 ? -4.823 1.459 18.978 1.00 88.06 91 LYS A O 1
ATOM 721 N N . MET A 1 92 ? -3.030 2.797 19.276 1.00 90.06 92 MET A N 1
ATOM 722 C CA . MET A 1 92 ? -2.109 2.097 18.390 1.00 90.06 92 MET A CA 1
ATOM 723 C C . MET A 1 92 ? -2.097 0.594 18.661 1.00 90.06 92 MET A C 1
ATOM 725 O O . MET A 1 92 ? -2.238 -0.182 17.729 1.00 90.06 92 MET A O 1
ATOM 729 N N . GLU A 1 93 ? -2.009 0.166 19.922 1.00 91.62 93 GLU A N 1
ATOM 730 C CA . GLU A 1 93 ? -1.984 -1.264 20.268 1.00 91.62 93 GLU A CA 1
ATOM 731 C C . GLU A 1 93 ? -3.248 -2.007 19.813 1.00 91.62 93 GLU A C 1
ATOM 733 O O . GLU A 1 93 ? -3.168 -3.100 19.256 1.00 91.62 93 GLU A O 1
ATOM 738 N N . VAL A 1 94 ? -4.422 -1.402 20.016 1.00 91.88 94 VAL A N 1
ATOM 739 C CA . VAL A 1 94 ? -5.710 -2.001 19.639 1.00 91.88 94 VAL A CA 1
ATOM 740 C C . VAL A 1 94 ? -5.851 -2.041 18.119 1.00 91.88 94 VAL A C 1
ATOM 742 O O . VAL A 1 94 ? -6.246 -3.064 17.566 1.00 91.88 94 VAL A O 1
ATOM 745 N N . GLN A 1 95 ? -5.490 -0.949 17.446 1.00 91.19 95 GLN A N 1
ATOM 746 C CA . GLN A 1 95 ? -5.589 -0.828 15.994 1.00 91.19 95 GLN A CA 1
ATOM 747 C C . GLN A 1 95 ? -4.580 -1.721 15.264 1.00 91.19 95 GLN A C 1
ATOM 749 O O . GLN A 1 95 ? -4.941 -2.359 14.281 1.00 91.19 95 GLN A O 1
ATOM 754 N N . LEU A 1 96 ? -3.343 -1.831 15.757 1.00 91.31 96 LEU A N 1
ATOM 755 C CA . LEU A 1 96 ? -2.348 -2.756 15.211 1.00 91.31 96 LEU A CA 1
ATOM 756 C C . LEU A 1 96 ? -2.811 -4.201 15.348 1.00 91.31 96 LEU A C 1
ATOM 758 O O . LEU A 1 96 ? -2.732 -4.950 14.382 1.00 91.31 96 LEU A O 1
ATOM 762 N N . LYS A 1 97 ? -3.371 -4.572 16.502 1.00 92.56 97 LYS A N 1
ATOM 763 C CA . LYS A 1 97 ? -3.923 -5.912 16.695 1.00 92.56 97 LYS A CA 1
ATOM 764 C C . LYS A 1 97 ? -5.070 -6.206 15.723 1.00 92.56 97 LYS A C 1
ATOM 766 O O . LYS A 1 97 ? -5.130 -7.293 15.162 1.00 92.56 97 LYS A O 1
ATOM 771 N N . GLU A 1 98 ? -5.954 -5.239 15.481 1.00 91.69 98 GLU A N 1
ATOM 772 C CA . GLU A 1 98 ? -7.049 -5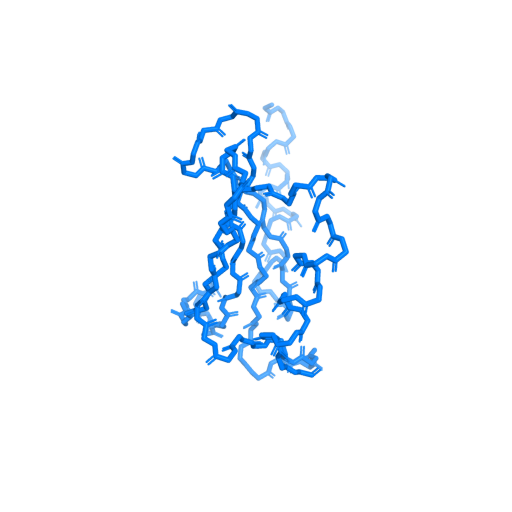.384 14.513 1.00 91.69 98 GLU A CA 1
ATOM 773 C C . GLU A 1 98 ? -6.536 -5.544 13.069 1.00 91.69 98 GLU A C 1
ATOM 775 O O . GLU A 1 98 ? -7.074 -6.350 12.301 1.00 91.69 98 GLU A O 1
ATOM 780 N N . ILE A 1 99 ? -5.467 -4.824 12.708 1.00 91.31 99 ILE A N 1
ATOM 781 C CA . ILE A 1 99 ? -4.774 -4.975 11.421 1.00 91.31 99 ILE A CA 1
ATOM 782 C C . ILE A 1 99 ? -4.141 -6.368 11.318 1.00 91.31 99 ILE A C 1
ATOM 784 O O . ILE A 1 99 ? -4.378 -7.063 10.334 1.00 91.31 99 ILE A O 1
ATOM 788 N N . GLU A 1 100 ? -3.378 -6.800 12.323 1.00 91.31 100 GLU A N 1
ATOM 789 C CA . GLU A 1 100 ? -2.719 -8.114 12.355 1.00 91.31 100 GLU A CA 1
ATOM 790 C C . GLU A 1 100 ? -3.730 -9.262 12.254 1.00 91.31 100 GLU A C 1
ATOM 792 O O . GLU A 1 100 ? -3.527 -10.209 11.499 1.00 91.31 100 GLU A O 1
ATOM 797 N N . GLU A 1 101 ? -4.864 -9.163 12.950 1.00 92.25 101 GLU A N 1
ATOM 798 C CA . GLU A 1 101 ? -5.947 -10.147 12.863 1.00 92.25 101 GLU A CA 1
ATOM 799 C C . GLU A 1 101 ? -6.624 -10.170 11.483 1.00 92.25 101 GLU A C 1
ATOM 801 O O . GLU A 1 101 ? -7.219 -11.190 11.110 1.00 92.25 101 GLU A O 1
ATOM 806 N N . SER A 1 102 ? -6.531 -9.075 10.725 1.00 91.12 102 SER A N 1
ATOM 807 C CA . SER A 1 102 ? -7.126 -8.915 9.394 1.00 91.12 102 SER A CA 1
ATOM 808 C C . SER A 1 102 ? -6.165 -9.232 8.247 1.00 91.12 102 SER A C 1
ATOM 810 O O . SER A 1 102 ? -6.628 -9.347 7.113 1.00 91.12 102 SER A O 1
ATOM 812 N N . ILE A 1 103 ? -4.868 -9.400 8.514 1.00 91.69 103 ILE A N 1
ATOM 813 C CA . ILE A 1 103 ? -3.847 -9.746 7.520 1.00 91.69 103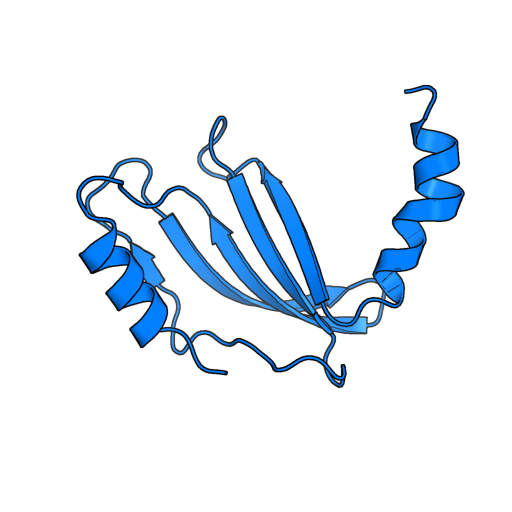 ILE A CA 1
ATOM 814 C C . ILE A 1 103 ? -3.598 -11.267 7.501 1.00 91.69 103 ILE A C 1
ATOM 816 O O . ILE A 1 103 ? -3.636 -11.938 8.532 1.00 91.69 103 ILE A O 1
ATOM 820 N N . GLU A 1 104 ? -3.338 -11.817 6.314 1.00 87.44 104 GLU A N 1
ATOM 821 C CA . GLU A 1 104 ? -2.875 -13.193 6.089 1.00 87.44 104 GLU A CA 1
ATOM 822 C C . GLU A 1 104 ? -1.688 -13.203 5.122 1.00 87.44 104 GLU A C 1
ATOM 824 O O . GLU A 1 104 ? -1.708 -12.478 4.125 1.00 87.44 104 GLU A O 1
ATOM 829 N N . GLY A 1 105 ? -0.680 -14.038 5.385 1.00 71.19 105 GLY A N 1
ATOM 830 C CA . GLY A 1 105 ? 0.514 -14.147 4.540 1.00 71.19 105 GLY A CA 1
ATOM 831 C C . GLY A 1 105 ? 1.711 -14.743 5.250 1.00 71.19 105 GLY A C 1
ATOM 832 O O . GLY A 1 105 ? 2.119 -14.150 6.272 1.00 71.19 105 GLY A O 1
#

Organism: NCBI:txid311494

Foldseek 3Di:
DVCVVVCVVPPVVVQLVDQWDWDWDAFPLGPPWIKIKTKGFPPDPDDDKDFQDKDWQDDDVVGKTWDWDWDDDNNTIIIIIIMGGDDDPVCNVVVVVVRVVGMDD

Sequence (105 aa):
EKRLPDFSKYVDPQKADADVILRYEPSDQGLPYLKVKLIQKKGGKFPFVTLKKDLALTGSKPGAALKMYDDDWFGSPATIVEMDGEIDMEKMEVQLKEIEESIEG

pLDDT: mean 92.31, std 5.24, range [71.19, 97.44]

Secondary structure (DSSP, 8-state):
-TTHHHHHHHTGGGGGS-SEEEEEEE-TT-TT-EEEEEEEETT-SSPP-EESS-EEE-SSSS-EEEEEEEEEETTEEEEEEEEEE---TTSHHHHHHHHHHHEE-